Protein AF-A0A6A3HEY3-F1 (afdb_monomer_lite)

Sequence (145 aa):
MLHLWPWVVQDMASLGAKILFPKFCMSRTYFHVSTRQLQLVLLKVALLVGVELHTATDFKAIVPPQLSPVSGISPYTIKVKPKISELEFTAVLGASGTNNALAEPVGIERFVFCQKESLGVVCYCGVGKRRRRRRRCRRRCRFLD

Radius of gyration: 22.93 Å; chains: 1; bounding box: 39×42×77 Å

Structure (mmCIF, N/CA/C/O backbone):
data_AF-A0A6A3HEY3-F1
#
_entry.id   AF-A0A6A3HEY3-F1
#
loop_
_atom_site.group_PDB
_atom_site.id
_atom_site.type_symbol
_atom_site.label_atom_id
_atom_site.label_alt_id
_atom_site.label_comp_id
_atom_site.label_asym_id
_atom_site.label_entity_id
_atom_site.label_seq_id
_atom_site.pdbx_PDB_ins_code
_atom_site.Cartn_x
_atom_site.Cartn_y
_atom_site.Cartn_z
_atom_site.occupancy
_atom_site.B_iso_or_equiv
_atom_site.auth_seq_id
_atom_site.auth_comp_id
_atom_site.auth_asym_id
_atom_site.auth_atom_id
_atom_site.pdbx_PDB_model_num
ATOM 1 N N . MET A 1 1 ? 1.840 2.070 -16.178 1.00 69.50 1 MET A N 1
ATOM 2 C CA . MET A 1 1 ? 3.202 1.500 -16.055 1.00 69.50 1 MET A CA 1
ATOM 3 C C . MET A 1 1 ? 3.907 2.280 -14.968 1.00 69.50 1 MET A C 1
ATOM 5 O O . MET A 1 1 ? 3.803 3.497 -14.998 1.00 69.50 1 MET A O 1
ATOM 9 N N . LEU A 1 2 ? 4.547 1.606 -14.013 1.00 82.88 2 LEU A N 1
ATOM 10 C CA . LEU A 1 2 ? 5.323 2.260 -12.958 1.00 82.88 2 LEU A CA 1
ATOM 11 C C . LEU A 1 2 ? 6.803 2.221 -13.328 1.00 82.88 2 LEU A C 1
ATOM 13 O O . LEU A 1 2 ? 7.293 1.184 -13.777 1.00 82.88 2 LEU A O 1
ATOM 17 N N . HIS A 1 3 ? 7.490 3.348 -13.170 1.00 86.12 3 HIS A N 1
ATOM 18 C CA . HIS A 1 3 ? 8.944 3.412 -13.237 1.00 86.12 3 HIS A CA 1
ATOM 19 C C . HIS A 1 3 ? 9.505 3.140 -11.840 1.00 86.12 3 HIS A C 1
ATOM 21 O O . HIS A 1 3 ? 9.118 3.811 -10.885 1.00 86.12 3 HIS A O 1
ATOM 27 N N . LEU A 1 4 ? 10.362 2.130 -11.717 1.00 85.25 4 LEU A N 1
ATOM 28 C CA . LEU A 1 4 ? 11.003 1.773 -10.457 1.00 85.25 4 LEU A CA 1
ATOM 29 C C . LEU A 1 4 ? 12.391 2.400 -10.383 1.00 85.25 4 LEU A C 1
ATOM 31 O O . LEU A 1 4 ? 13.152 2.366 -11.350 1.00 85.25 4 LEU A O 1
ATOM 35 N N . TRP A 1 5 ? 12.724 2.923 -9.209 1.00 86.94 5 TRP A N 1
ATOM 36 C CA . TRP A 1 5 ? 14.070 3.397 -8.923 1.00 86.94 5 TRP A CA 1
ATOM 37 C C . TRP A 1 5 ? 14.988 2.196 -8.634 1.00 86.94 5 TRP A C 1
ATOM 39 O O . TRP A 1 5 ? 14.498 1.161 -8.169 1.00 86.94 5 TRP A O 1
ATOM 49 N N . PRO A 1 6 ? 16.307 2.302 -8.877 1.00 85.94 6 PRO A N 1
ATOM 50 C CA . PRO A 1 6 ? 17.233 1.175 -8.734 1.00 85.94 6 PRO A CA 1
ATOM 51 C C . PRO A 1 6 ? 17.210 0.492 -7.358 1.00 85.94 6 PRO A C 1
ATOM 53 O O . PRO A 1 6 ? 17.256 -0.734 -7.296 1.00 85.94 6 PRO A O 1
ATOM 56 N N . TRP A 1 7 ? 17.068 1.247 -6.263 1.00 89.06 7 TRP A N 1
ATOM 57 C CA . TRP A 1 7 ? 16.985 0.662 -4.918 1.00 89.06 7 TRP A CA 1
ATOM 58 C C . TRP A 1 7 ? 15.709 -0.159 -4.711 1.00 89.06 7 TRP A C 1
ATOM 60 O O . TRP A 1 7 ? 15.767 -1.242 -4.147 1.00 89.06 7 TRP A O 1
ATOM 70 N N . VAL A 1 8 ? 14.571 0.275 -5.264 1.00 88.88 8 VAL A N 1
ATOM 71 C CA . VAL A 1 8 ? 13.314 -0.489 -5.183 1.00 88.88 8 VAL A CA 1
ATOM 72 C C . VAL A 1 8 ? 13.461 -1.820 -5.917 1.00 88.88 8 VAL A C 1
ATOM 74 O O . VAL A 1 8 ? 12.915 -2.838 -5.504 1.00 88.88 8 VAL A O 1
ATOM 77 N N . VAL A 1 9 ? 14.216 -1.839 -7.017 1.00 86.25 9 VAL A N 1
ATOM 78 C CA . VAL A 1 9 ? 14.508 -3.081 -7.743 1.00 86.25 9 VAL A CA 1
ATOM 79 C C . VAL A 1 9 ? 15.37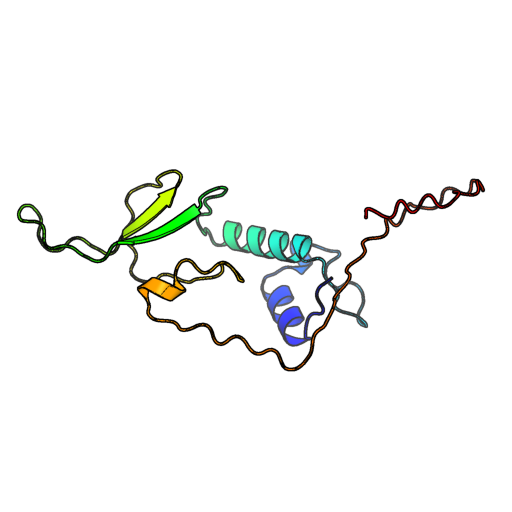0 -4.016 -6.896 1.00 86.25 9 VAL A C 1
ATOM 81 O O . VAL A 1 9 ? 15.122 -5.222 -6.898 1.00 86.25 9 VAL A O 1
ATOM 84 N N . GLN A 1 10 ? 16.345 -3.473 -6.165 1.00 87.00 10 GLN A N 1
ATOM 85 C CA . GLN A 1 10 ? 17.173 -4.237 -5.235 1.00 87.00 10 GLN A CA 1
ATOM 86 C C . GLN A 1 10 ? 16.344 -4.817 -4.078 1.00 87.00 10 GLN A C 1
ATOM 88 O O . GLN A 1 10 ? 16.470 -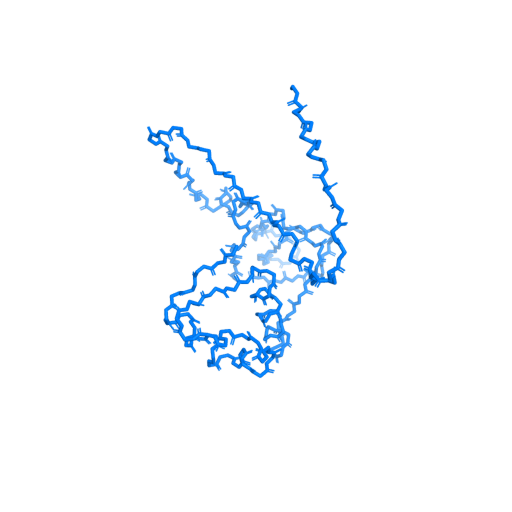6.008 -3.802 1.00 87.00 10 GLN A O 1
ATOM 93 N N . ASP A 1 11 ? 15.437 -4.036 -3.487 1.00 90.56 11 ASP A N 1
ATOM 94 C CA . ASP A 1 11 ? 14.529 -4.497 -2.426 1.00 90.56 11 ASP A CA 1
ATOM 95 C C . ASP A 1 11 ? 13.582 -5.595 -2.925 1.00 90.56 11 ASP A C 1
ATOM 97 O O . ASP A 1 11 ? 13.381 -6.626 -2.290 1.00 90.56 11 ASP A O 1
ATOM 101 N N . MET A 1 12 ? 13.029 -5.440 -4.128 1.00 87.38 12 MET A N 1
ATOM 102 C CA . MET A 1 12 ? 12.191 -6.485 -4.719 1.00 87.38 12 MET A CA 1
ATOM 103 C C . MET A 1 12 ? 12.997 -7.759 -5.007 1.00 87.38 12 MET A C 1
ATOM 105 O O . MET A 1 12 ? 12.476 -8.869 -4.880 1.00 87.38 12 MET A O 1
ATOM 109 N N . ALA A 1 13 ? 14.268 -7.630 -5.395 1.00 85.75 13 ALA A N 1
ATOM 110 C CA . ALA A 1 13 ? 15.141 -8.778 -5.603 1.00 85.75 13 ALA A CA 1
ATOM 111 C C . ALA A 1 13 ? 15.463 -9.505 -4.287 1.00 85.75 13 ALA A C 1
ATOM 113 O O . ALA A 1 13 ? 15.429 -10.737 -4.282 1.00 85.75 13 ALA A O 1
ATOM 114 N N . SER A 1 14 ? 15.711 -8.778 -3.189 1.00 88.19 14 SER A N 1
ATOM 115 C CA . SER A 1 14 ? 15.959 -9.367 -1.863 1.00 88.19 14 SER A CA 1
ATOM 116 C C . SER A 1 14 ? 14.717 -10.060 -1.291 1.00 88.19 14 SER A C 1
ATOM 118 O O . SER A 1 14 ? 14.840 -11.121 -0.688 1.00 88.19 14 SER A O 1
ATOM 120 N N . LEU A 1 15 ? 13.516 -9.553 -1.595 1.00 87.44 15 LEU A N 1
ATOM 121 C CA . LEU A 1 15 ? 12.232 -10.207 -1.299 1.00 87.44 15 LEU A CA 1
ATOM 122 C C . LEU A 1 15 ? 11.934 -11.439 -2.180 1.00 87.44 15 LEU A C 1
ATOM 124 O O . LEU A 1 15 ? 10.874 -12.051 -2.061 1.00 87.44 15 LEU A O 1
ATOM 128 N N . GLY A 1 16 ? 12.828 -11.808 -3.102 1.00 84.19 16 GLY A N 1
ATOM 129 C CA . GLY A 1 16 ? 12.659 -12.990 -3.948 1.00 84.19 16 GLY A CA 1
ATOM 130 C C . GLY A 1 16 ? 11.722 -12.789 -5.145 1.00 84.19 16 GLY A C 1
ATOM 131 O O . GLY A 1 16 ? 11.255 -13.767 -5.736 1.00 84.19 16 GLY A O 1
ATOM 132 N N . ALA A 1 17 ? 11.470 -11.548 -5.583 1.00 83.25 17 ALA A N 1
ATOM 133 C CA . ALA A 1 17 ? 10.591 -11.269 -6.726 1.00 83.25 17 ALA A CA 1
ATOM 134 C C . ALA A 1 17 ? 11.022 -11.985 -8.015 1.00 83.25 17 ALA A C 1
ATOM 136 O O . ALA A 1 17 ? 10.180 -12.363 -8.829 1.00 83.25 17 ALA A O 1
ATOM 137 N N . LYS A 1 18 ? 12.328 -12.218 -8.189 1.00 79.31 18 LYS A N 1
ATOM 138 C CA . LYS A 1 18 ? 12.879 -12.941 -9.343 1.00 79.31 18 LYS A CA 1
ATOM 139 C C . LYS A 1 18 ? 12.470 -14.420 -9.368 1.00 79.31 18 LYS A C 1
ATOM 141 O O . LYS A 1 18 ? 12.340 -14.990 -10.447 1.00 79.31 18 LYS A O 1
ATOM 146 N N . ILE A 1 19 ? 12.229 -15.014 -8.198 1.00 81.62 19 ILE A N 1
ATOM 147 C CA . ILE A 1 19 ? 11.771 -16.402 -8.044 1.00 81.62 19 ILE A CA 1
ATOM 148 C C . ILE A 1 19 ? 10.269 -16.479 -8.338 1.00 81.62 19 ILE A C 1
ATOM 150 O O . ILE A 1 19 ? 9.822 -17.294 -9.140 1.00 81.62 19 ILE A O 1
ATOM 154 N N . LEU A 1 20 ? 9.487 -15.576 -7.741 1.00 79.81 20 LEU A N 1
ATOM 155 C CA . LEU A 1 20 ? 8.028 -15.540 -7.896 1.00 79.81 20 LEU A CA 1
ATOM 156 C C . LEU A 1 20 ? 7.582 -15.071 -9.287 1.00 79.81 20 LEU A C 1
ATOM 158 O O . LEU A 1 20 ? 6.462 -15.373 -9.719 1.00 79.81 20 LEU A O 1
ATOM 162 N N . PHE A 1 21 ? 8.435 -14.305 -9.970 1.00 79.19 21 PHE A N 1
ATOM 163 C CA . PHE A 1 21 ? 8.154 -13.724 -11.272 1.00 79.19 21 PHE A CA 1
ATOM 164 C C . PHE A 1 21 ? 9.436 -13.628 -12.126 1.00 79.19 21 PHE A C 1
ATOM 166 O O . PHE A 1 21 ? 10.095 -12.590 -12.167 1.00 79.19 21 PHE A O 1
ATOM 173 N N . PRO A 1 22 ? 9.770 -14.674 -12.904 1.00 74.25 22 PRO A N 1
ATOM 174 C CA . PRO A 1 22 ? 11.010 -14.724 -13.692 1.00 74.25 22 PRO A CA 1
ATOM 175 C C . PRO A 1 22 ? 11.139 -13.621 -14.753 1.00 74.25 22 PRO A C 1
ATOM 177 O O . PRO A 1 22 ? 12.235 -13.297 -15.199 1.00 74.25 22 PRO A O 1
ATOM 180 N N . LYS A 1 23 ? 10.006 -13.036 -15.168 1.00 74.75 23 LYS A N 1
ATOM 181 C CA . LYS A 1 23 ? 9.942 -11.924 -16.131 1.00 74.75 23 LYS A CA 1
ATOM 182 C C . LYS A 1 23 ? 10.089 -10.544 -15.479 1.00 74.75 23 LYS A C 1
ATOM 184 O O . LYS A 1 23 ? 9.983 -9.533 -16.171 1.00 74.75 23 LYS A O 1
ATOM 189 N N . PHE A 1 24 ? 10.274 -10.487 -14.162 1.00 71.25 24 PHE A N 1
ATOM 190 C CA . PHE A 1 24 ? 10.454 -9.237 -13.437 1.00 71.25 24 PHE A CA 1
ATOM 191 C C . PHE A 1 24 ? 11.798 -8.611 -13.806 1.00 71.25 24 PHE A C 1
ATOM 193 O O . PHE A 1 24 ? 12.838 -9.252 -13.679 1.00 71.25 24 PHE A O 1
ATOM 200 N N . CYS A 1 25 ? 11.763 -7.365 -14.287 1.00 64.75 25 CYS A N 1
ATOM 201 C CA . CYS A 1 25 ? 12.951 -6.569 -14.602 1.00 64.75 25 CYS A CA 1
ATOM 202 C C . CYS A 1 25 ? 13.997 -7.290 -15.485 1.00 64.75 25 CYS A C 1
ATOM 204 O O . CYS A 1 25 ? 15.195 -7.187 -15.242 1.00 64.75 25 CYS A O 1
ATOM 206 N N . MET A 1 26 ? 13.562 -8.015 -16.528 1.00 63.97 26 MET A N 1
ATOM 207 C CA . MET A 1 26 ? 14.482 -8.722 -17.441 1.00 63.97 26 MET A CA 1
ATOM 208 C C . MET A 1 26 ? 15.389 -7.792 -18.265 1.00 63.97 26 MET A C 1
ATOM 210 O O . MET A 1 26 ? 16.437 -8.229 -18.736 1.00 63.97 26 MET A O 1
ATOM 214 N N . SER A 1 27 ? 15.012 -6.525 -18.456 1.00 59.94 27 SER A N 1
ATOM 215 C CA . SER A 1 27 ? 15.805 -5.557 -19.220 1.00 59.94 27 SER A CA 1
ATOM 216 C C . SER A 1 27 ? 16.521 -4.579 -18.288 1.00 59.94 27 SER A C 1
ATOM 218 O O . SER A 1 27 ? 15.882 -3.880 -17.507 1.00 59.94 27 SER A O 1
ATOM 220 N N . ARG A 1 28 ? 17.853 -4.507 -18.420 1.00 57.62 28 ARG A N 1
ATOM 221 C CA . ARG A 1 28 ? 18.770 -3.683 -17.604 1.00 57.62 28 ARG A CA 1
ATOM 222 C C . ARG A 1 28 ? 18.567 -2.166 -17.778 1.00 57.62 28 ARG A C 1
ATOM 224 O O . ARG A 1 28 ? 19.061 -1.395 -16.970 1.00 57.62 28 ARG A O 1
ATOM 231 N N . THR A 1 29 ? 17.862 -1.741 -18.826 1.00 57.66 29 THR A N 1
ATOM 232 C CA . THR A 1 29 ? 17.791 -0.336 -19.265 1.00 57.66 29 THR A CA 1
ATOM 233 C C . THR A 1 29 ? 16.518 0.403 -18.861 1.00 57.66 29 THR A C 1
ATOM 235 O O . THR A 1 29 ? 16.544 1.626 -18.802 1.00 57.66 29 THR A O 1
ATOM 238 N N . TYR A 1 30 ? 15.421 -0.296 -18.548 1.00 58.78 30 TYR A N 1
ATOM 239 C CA . TYR A 1 30 ? 14.168 0.345 -18.138 1.00 58.78 30 TYR A CA 1
ATOM 240 C C . TYR A 1 30 ? 13.409 -0.529 -17.135 1.00 58.78 30 TYR A C 1
ATOM 242 O O . TYR A 1 30 ? 12.777 -1.521 -17.506 1.00 58.78 30 TYR A O 1
ATOM 250 N N . PHE A 1 31 ? 13.445 -0.149 -15.856 1.00 70.31 31 PHE A N 1
ATOM 251 C CA . PHE A 1 31 ? 12.713 -0.834 -14.790 1.00 70.31 31 PHE A CA 1
ATOM 252 C C . PHE A 1 31 ? 11.244 -0.417 -14.800 1.00 70.31 31 PHE A C 1
ATOM 254 O O . PHE A 1 31 ? 10.787 0.392 -13.992 1.00 70.31 31 PHE A O 1
ATOM 261 N N . HIS A 1 32 ? 10.502 -0.945 -15.769 1.00 79.94 32 HIS A N 1
ATOM 262 C CA . HIS A 1 32 ? 9.061 -0.773 -15.824 1.00 79.94 32 HIS A CA 1
ATOM 263 C C . HIS A 1 32 ? 8.343 -2.043 -15.392 1.00 79.94 32 HIS A C 1
ATOM 265 O O . HIS A 1 32 ? 8.596 -3.130 -15.911 1.00 79.94 32 HIS A O 1
ATOM 271 N N . VAL A 1 33 ? 7.388 -1.881 -14.481 1.00 81.88 33 VAL A N 1
ATOM 272 C CA . VAL A 1 33 ? 6.493 -2.953 -14.052 1.00 81.88 33 VAL A CA 1
ATOM 273 C C . VAL A 1 33 ? 5.048 -2.482 -14.154 1.00 81.88 33 VAL A C 1
ATOM 275 O O . VAL A 1 33 ? 4.726 -1.307 -13.936 1.00 81.88 33 VAL A O 1
ATOM 278 N N . SER A 1 34 ? 4.142 -3.390 -14.513 1.00 84.12 34 SER A N 1
ATOM 279 C CA . SER A 1 34 ? 2.719 -3.083 -14.385 1.00 84.12 34 SER A CA 1
ATOM 280 C C . SER A 1 34 ? 2.323 -3.081 -12.907 1.00 84.12 34 SER A C 1
ATOM 282 O O . SER A 1 34 ? 2.761 -3.936 -12.139 1.00 84.12 34 SER A O 1
ATOM 284 N N . THR A 1 35 ? 1.455 -2.153 -12.505 1.00 87.25 35 THR A N 1
ATOM 285 C CA . THR A 1 35 ? 0.977 -2.055 -11.116 1.00 87.25 35 THR A CA 1
ATOM 286 C C . THR A 1 35 ? 0.383 -3.377 -10.631 1.00 87.25 35 THR A C 1
ATOM 288 O O . THR A 1 35 ? 0.682 -3.817 -9.528 1.00 87.25 35 THR A O 1
ATOM 291 N N . ARG A 1 36 ? -0.366 -4.071 -11.498 1.00 88.00 36 ARG A N 1
ATOM 292 C CA . ARG A 1 36 ? -0.943 -5.388 -11.195 1.00 88.00 36 ARG A CA 1
ATOM 293 C C . ARG A 1 36 ? 0.121 -6.449 -10.921 1.00 88.00 36 ARG A C 1
ATOM 295 O O . ARG A 1 36 ? -0.026 -7.228 -9.991 1.00 88.00 36 ARG A O 1
ATOM 302 N N . GLN A 1 37 ? 1.195 -6.494 -11.713 1.00 85.50 37 GLN A N 1
ATOM 303 C CA . GLN A 1 37 ? 2.286 -7.445 -11.471 1.00 85.50 37 GLN A CA 1
ATOM 304 C C . GLN A 1 37 ? 2.977 -7.168 -10.139 1.00 85.50 37 GLN A C 1
ATOM 306 O O . GLN A 1 37 ? 3.224 -8.107 -9.392 1.00 85.50 37 GLN A O 1
ATOM 311 N N . LEU A 1 38 ? 3.248 -5.897 -9.832 1.00 88.50 38 LEU A N 1
ATOM 312 C CA . LEU A 1 38 ? 3.866 -5.519 -8.564 1.00 88.50 38 LEU A CA 1
ATOM 313 C C . LEU A 1 38 ? 2.986 -5.924 -7.372 1.00 88.50 38 LEU A C 1
ATOM 315 O O . LEU A 1 38 ? 3.473 -6.563 -6.445 1.00 88.50 38 LEU A O 1
ATOM 319 N N . GLN A 1 39 ? 1.683 -5.637 -7.446 1.00 91.19 39 GLN A N 1
ATOM 320 C CA . GLN A 1 39 ? 0.707 -6.038 -6.429 1.00 91.19 39 GLN A CA 1
ATOM 321 C C . GLN A 1 39 ? 0.678 -7.556 -6.223 1.00 91.19 39 GLN A C 1
ATOM 323 O O . GLN A 1 39 ? 0.695 -8.013 -5.088 1.00 91.19 39 GLN A O 1
ATOM 328 N N . LEU A 1 40 ? 0.687 -8.348 -7.300 1.00 90.50 40 LEU A N 1
ATOM 329 C CA . LEU A 1 40 ? 0.675 -9.811 -7.202 1.00 90.50 40 LEU A CA 1
ATOM 330 C C . LEU A 1 40 ? 1.960 -10.379 -6.592 1.00 90.50 40 LEU A C 1
ATOM 332 O O . LEU A 1 40 ? 1.899 -11.370 -5.870 1.00 90.50 40 LEU A O 1
ATOM 336 N N . VAL A 1 41 ? 3.118 -9.785 -6.888 1.00 89.62 41 VAL A N 1
ATOM 337 C CA . VAL A 1 41 ? 4.388 -10.216 -6.289 1.00 89.62 41 VAL A CA 1
ATOM 338 C C . VAL A 1 41 ? 4.381 -9.938 -4.790 1.00 89.62 41 VAL A C 1
ATOM 340 O O . VAL A 1 41 ? 4.623 -10.858 -4.016 1.00 89.62 41 VAL A O 1
ATOM 343 N N . LEU A 1 42 ? 4.042 -8.714 -4.381 1.00 91.62 42 LEU A N 1
ATOM 344 C CA . LEU A 1 42 ? 3.977 -8.349 -2.964 1.00 91.62 42 LEU A CA 1
ATOM 345 C C . LEU A 1 42 ? 2.920 -9.161 -2.210 1.00 91.62 42 LEU A C 1
ATOM 347 O O . LEU A 1 42 ? 3.175 -9.595 -1.095 1.00 91.62 42 LEU A O 1
ATOM 351 N N . LEU A 1 43 ? 1.776 -9.441 -2.840 1.00 93.00 43 LEU A N 1
ATOM 352 C CA . LEU A 1 43 ? 0.741 -10.298 -2.265 1.00 93.00 43 LEU A CA 1
ATOM 353 C C . LEU A 1 43 ? 1.257 -11.719 -2.010 1.00 93.00 43 LEU A C 1
ATOM 355 O O . LEU A 1 43 ? 1.045 -12.264 -0.933 1.00 93.00 43 LEU A O 1
ATOM 359 N N . LYS A 1 44 ? 1.963 -12.319 -2.976 1.00 92.50 44 LYS A N 1
ATOM 360 C CA . LYS A 1 44 ? 2.568 -13.645 -2.788 1.00 92.50 44 LYS A CA 1
ATOM 361 C C . LYS A 1 44 ? 3.577 -13.647 -1.642 1.00 92.50 44 LYS A C 1
ATOM 363 O O . LYS A 1 44 ? 3.570 -14.578 -0.850 1.00 92.50 44 LYS A O 1
ATOM 368 N N . VAL A 1 45 ? 4.419 -12.616 -1.551 1.00 92.56 45 VAL A N 1
ATOM 369 C CA . VAL A 1 45 ? 5.385 -12.478 -0.450 1.00 92.56 45 VAL A CA 1
ATOM 370 C C . VAL A 1 45 ? 4.662 -12.336 0.892 1.00 92.56 45 VAL A C 1
ATOM 372 O O . VAL A 1 45 ? 5.003 -13.043 1.831 1.00 92.56 45 VAL A O 1
ATOM 375 N N . ALA A 1 46 ? 3.626 -11.499 0.978 1.00 93.81 46 ALA A N 1
ATOM 376 C CA . ALA A 1 46 ? 2.847 -11.310 2.203 1.00 93.81 46 ALA A CA 1
ATOM 377 C C . ALA A 1 46 ? 2.205 -12.621 2.687 1.00 93.81 46 ALA A C 1
ATOM 379 O O . ALA A 1 46 ? 2.292 -12.954 3.867 1.00 93.81 46 ALA A O 1
ATOM 380 N N . LEU A 1 47 ? 1.643 -13.409 1.765 1.00 93.75 47 LEU A N 1
ATOM 381 C CA . LEU A 1 47 ? 1.075 -14.721 2.084 1.00 93.75 47 LEU A CA 1
ATOM 382 C C . LEU A 1 47 ? 2.138 -15.725 2.556 1.00 93.75 47 LEU A C 1
ATOM 384 O O . LEU A 1 47 ? 1.858 -16.523 3.442 1.00 93.75 47 LEU A O 1
ATOM 388 N N . LEU A 1 48 ? 3.359 -15.676 2.011 1.00 91.56 48 LEU A N 1
ATOM 389 C CA . LEU A 1 48 ? 4.469 -16.528 2.464 1.00 91.56 48 LEU A CA 1
ATOM 390 C C . LEU A 1 48 ? 4.958 -16.166 3.872 1.00 91.56 48 LEU A C 1
ATOM 392 O O . LEU A 1 48 ? 5.382 -17.050 4.608 1.00 91.56 48 LEU A O 1
ATOM 396 N N . VAL A 1 49 ? 4.892 -14.887 4.247 1.00 93.06 49 VAL A N 1
ATOM 397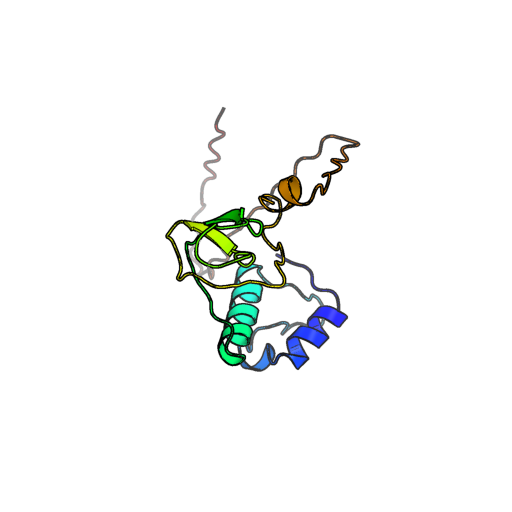 C CA . VAL A 1 49 ? 5.243 -14.407 5.596 1.00 93.06 49 VAL A CA 1
ATOM 398 C C . VAL A 1 49 ? 4.133 -14.713 6.618 1.00 93.06 49 VAL A C 1
ATOM 400 O O . VAL A 1 49 ? 4.372 -14.634 7.818 1.00 93.06 49 VAL A O 1
ATOM 403 N N . GLY A 1 50 ? 2.937 -15.107 6.167 1.00 94.06 50 GLY A N 1
ATOM 404 C CA . GLY A 1 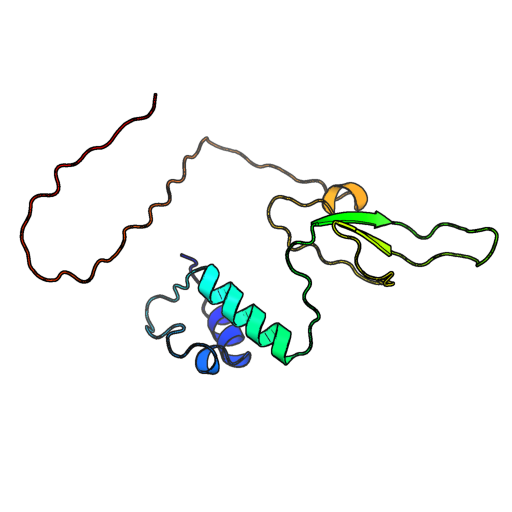50 ? 1.797 -15.403 7.039 1.00 94.06 50 GLY A CA 1
ATOM 405 C C . GLY A 1 50 ? 0.929 -14.185 7.359 1.00 94.06 50 GLY A C 1
ATOM 406 O O . GLY A 1 50 ? 0.246 -14.168 8.377 1.00 94.06 50 GLY A O 1
ATOM 407 N N . VAL A 1 51 ? 0.947 -13.156 6.507 1.00 95.31 51 VAL A N 1
ATOM 408 C CA . VAL A 1 51 ? 0.041 -12.009 6.640 1.00 95.31 51 VAL A CA 1
ATOM 409 C C . VAL A 1 51 ? -1.390 -12.450 6.325 1.00 95.31 51 VAL A C 1
ATOM 411 O O . VAL A 1 51 ? -1.663 -12.951 5.231 1.00 95.31 51 VAL A O 1
ATOM 414 N N . GLU A 1 52 ? -2.312 -12.226 7.263 1.00 92.38 52 GLU A N 1
ATOM 415 C CA . GLU A 1 52 ? -3.740 -12.460 7.052 1.00 92.38 52 GLU A CA 1
ATOM 416 C C . GLU A 1 52 ? -4.321 -11.401 6.108 1.00 92.38 52 GLU A C 1
ATOM 418 O O . GLU A 1 52 ? -4.146 -10.194 6.296 1.00 92.38 52 GLU A O 1
ATOM 423 N N . LEU A 1 53 ? -5.000 -11.860 5.057 1.00 91.44 53 LEU A N 1
ATOM 424 C CA . LEU A 1 53 ? -5.529 -10.995 4.014 1.00 91.44 53 LEU A CA 1
ATOM 425 C C . LEU A 1 53 ? -7.039 -11.173 3.881 1.00 91.44 53 LEU A C 1
ATOM 427 O O . LEU A 1 53 ? -7.521 -12.207 3.420 1.00 91.44 53 LEU A O 1
ATOM 431 N N . HIS A 1 54 ? -7.774 -10.110 4.187 1.00 90.62 54 HIS A N 1
ATOM 432 C CA . HIS A 1 54 ? -9.208 -10.027 3.936 1.00 90.62 54 HIS A CA 1
ATOM 433 C C . HIS A 1 54 ? -9.466 -9.227 2.656 1.00 90.62 54 HIS A C 1
ATOM 435 O O . HIS A 1 54 ? -9.131 -8.047 2.552 1.00 90.62 54 HIS A O 1
ATOM 441 N N . THR A 1 55 ? -10.045 -9.877 1.645 1.00 90.06 55 THR A N 1
ATOM 442 C CA . THR A 1 55 ? -10.456 -9.216 0.397 1.00 90.06 55 THR A CA 1
ATOM 443 C C . THR A 1 55 ? -11.904 -8.754 0.462 1.00 90.06 55 THR A C 1
ATOM 445 O O . THR A 1 55 ? -12.718 -9.379 1.134 1.00 90.06 55 THR A O 1
ATOM 448 N N . ALA A 1 56 ? -12.242 -7.725 -0.321 1.00 88.19 56 ALA A N 1
ATOM 449 C CA . ALA A 1 56 ? -13.603 -7.187 -0.426 1.00 88.19 56 ALA A CA 1
ATOM 450 C C . ALA A 1 56 ? -14.175 -6.662 0.906 1.00 88.19 56 ALA A C 1
ATOM 452 O O . ALA A 1 56 ? -15.388 -6.646 1.106 1.00 88.19 56 ALA A O 1
ATOM 453 N N . THR A 1 57 ? -13.295 -6.215 1.804 1.00 88.31 57 THR A N 1
ATOM 454 C CA . THR A 1 57 ? -13.670 -5.572 3.061 1.00 88.31 57 THR A CA 1
ATOM 455 C C . THR A 1 57 ? -13.315 -4.096 3.032 1.00 88.31 57 THR A C 1
ATOM 457 O O . THR A 1 57 ? -12.161 -3.727 2.817 1.00 88.31 57 THR A O 1
ATOM 460 N N . ASP A 1 58 ? -14.306 -3.255 3.297 1.00 87.25 58 ASP A N 1
ATOM 461 C CA . ASP A 1 58 ? -14.129 -1.816 3.407 1.00 87.25 58 ASP A CA 1
ATOM 462 C C . ASP A 1 58 ? -13.855 -1.419 4.853 1.00 87.25 58 ASP A C 1
ATOM 464 O O . ASP A 1 58 ? -14.682 -1.655 5.741 1.00 87.25 58 ASP A O 1
ATOM 468 N N . PHE A 1 59 ? -12.753 -0.708 5.068 1.00 88.19 59 PHE A N 1
ATOM 469 C CA . PHE A 1 59 ? -12.504 0.008 6.311 1.00 88.19 59 PHE A CA 1
ATOM 470 C C . PHE A 1 59 ? -13.418 1.240 6.411 1.00 88.19 59 PHE A C 1
ATOM 472 O O . PHE A 1 59 ? -13.494 2.035 5.472 1.00 88.19 59 PHE A O 1
ATOM 479 N N . LYS A 1 60 ? -14.127 1.404 7.535 1.00 87.31 60 LYS A N 1
ATOM 480 C CA . LYS A 1 60 ? -15.016 2.554 7.771 1.00 87.31 60 LYS A CA 1
ATOM 481 C C . LYS A 1 60 ? -14.464 3.520 8.810 1.00 87.31 60 LYS A C 1
ATOM 483 O O . LYS A 1 60 ? -14.410 4.708 8.527 1.00 87.31 60 LYS A O 1
ATOM 488 N N . ALA A 1 61 ? -14.089 3.035 9.991 1.00 85.62 61 ALA A N 1
ATOM 489 C CA . ALA A 1 61 ? -13.617 3.895 11.077 1.00 85.62 61 ALA A CA 1
ATOM 490 C C . ALA A 1 61 ? -12.858 3.104 12.148 1.00 85.62 61 ALA A C 1
ATOM 492 O O . ALA A 1 61 ? -13.076 1.902 12.308 1.00 85.62 61 ALA A O 1
ATOM 493 N N . ILE A 1 62 ? -12.022 3.805 12.917 1.00 87.75 62 ILE A N 1
ATOM 494 C CA . ILE A 1 62 ? -11.462 3.302 14.178 1.00 87.75 62 ILE A CA 1
ATOM 495 C C . ILE A 1 62 ? -12.477 3.581 15.292 1.00 87.75 62 ILE A C 1
ATOM 497 O O . ILE A 1 62 ? -13.079 4.653 15.338 1.00 87.75 62 ILE A O 1
ATOM 501 N N . VAL A 1 63 ? -12.686 2.611 16.176 1.00 85.69 63 VAL A N 1
ATOM 502 C CA . VAL A 1 63 ? -13.487 2.746 17.393 1.00 85.69 63 VAL A CA 1
ATOM 503 C C . VAL A 1 63 ? -12.526 2.936 18.562 1.00 85.69 63 VAL A C 1
ATOM 505 O O . VAL A 1 63 ? -11.757 2.016 18.855 1.00 85.69 63 VAL A O 1
ATOM 508 N N . PRO A 1 64 ? -12.531 4.115 19.208 1.00 83.38 64 PRO A N 1
ATOM 509 C CA . PRO A 1 64 ? -11.687 4.353 20.363 1.00 83.38 64 PRO A CA 1
ATOM 510 C C . PRO A 1 64 ? -12.184 3.556 21.575 1.00 83.38 64 PRO A C 1
ATOM 512 O O . PRO A 1 64 ? -13.388 3.284 21.670 1.00 83.38 64 PRO A O 1
ATOM 515 N N . PRO A 1 65 ? -11.278 3.235 22.512 1.00 84.56 65 PRO A N 1
ATOM 516 C CA . PRO A 1 65 ? -11.602 2.543 23.749 1.00 84.56 65 PRO A CA 1
ATOM 517 C C . PRO A 1 65 ? -12.707 3.293 24.503 1.00 84.56 65 PRO A C 1
ATOM 519 O O . PRO A 1 65 ? -12.563 4.471 24.828 1.00 84.56 65 PRO A O 1
ATOM 522 N N . GLN A 1 66 ? -13.829 2.625 24.758 1.00 77.75 66 GLN A N 1
ATOM 523 C CA . GLN A 1 66 ? -14.922 3.148 25.582 1.00 77.75 66 GLN A CA 1
ATOM 524 C C . GLN A 1 66 ? -14.880 2.502 26.966 1.00 77.75 66 GLN A C 1
ATOM 526 O O . GLN A 1 66 ? -14.595 1.304 27.093 1.00 77.75 66 GLN A O 1
ATOM 531 N N . LEU A 1 67 ? -15.196 3.287 27.999 1.00 75.62 67 LEU A N 1
ATOM 532 C CA . LEU A 1 67 ? -15.350 2.782 29.357 1.00 75.62 67 LEU A CA 1
ATOM 533 C C . LEU A 1 67 ? -16.705 2.073 29.460 1.00 75.62 67 LEU A C 1
ATOM 535 O O . LEU A 1 67 ? -17.754 2.713 29.416 1.00 75.62 67 LEU A O 1
ATOM 539 N N . SER A 1 68 ? -16.681 0.746 29.558 1.00 67.50 68 SER A N 1
ATOM 540 C CA . SER A 1 68 ? -17.894 -0.049 29.738 1.00 67.50 68 SER A CA 1
ATOM 541 C C . SER A 1 68 ? -18.095 -0.373 31.225 1.00 67.50 68 SER A C 1
ATOM 543 O O . SER A 1 68 ? -17.127 -0.720 31.906 1.00 67.50 68 SER A O 1
ATOM 545 N N . PRO A 1 69 ? -19.330 -0.299 31.757 1.00 64.62 69 PRO A N 1
ATOM 546 C CA . PRO A 1 69 ? -19.596 -0.557 33.174 1.00 64.62 69 PRO A CA 1
ATOM 547 C C . PRO A 1 69 ? -19.424 -2.033 33.583 1.00 64.62 69 PRO A C 1
ATOM 549 O O . PRO A 1 69 ? -19.460 -2.333 34.770 1.00 64.62 69 PRO A O 1
ATOM 552 N N . VAL A 1 70 ? -19.243 -2.952 32.623 1.00 67.88 70 VAL A N 1
ATOM 553 C CA . VAL A 1 70 ? -19.228 -4.409 32.853 1.00 67.88 70 VAL A CA 1
ATOM 554 C C . VAL A 1 70 ? -17.825 -5.024 32.733 1.00 67.88 70 VAL A C 1
ATOM 556 O O . VAL A 1 70 ? -17.548 -6.004 33.417 1.00 67.88 70 VAL A O 1
ATOM 559 N N . SER A 1 71 ? -16.925 -4.476 31.905 1.00 60.84 71 SER A N 1
ATOM 560 C CA . SER A 1 71 ? -15.641 -5.134 31.591 1.00 60.84 71 SER A CA 1
ATOM 561 C C . SER A 1 71 ? -14.428 -4.198 31.498 1.00 60.84 71 SER A C 1
ATOM 563 O O . SER A 1 71 ? -13.418 -4.558 30.901 1.00 60.84 71 SER A O 1
ATOM 565 N N . GLY A 1 72 ? -14.490 -2.999 32.086 1.00 71.81 72 GLY A N 1
ATOM 566 C CA . GLY A 1 72 ? -13.373 -2.047 32.062 1.00 71.81 72 GLY A CA 1
ATOM 567 C C . GLY A 1 72 ? -13.218 -1.309 30.723 1.00 71.81 72 GLY A C 1
ATOM 568 O O . GLY A 1 72 ? -14.199 -1.089 30.001 1.00 71.81 72 GLY A O 1
ATOM 569 N N . ILE A 1 73 ? -11.989 -0.864 30.425 1.00 75.31 73 ILE A N 1
ATOM 570 C CA . ILE A 1 73 ? -11.640 -0.123 29.201 1.00 75.31 73 ILE A CA 1
ATOM 571 C C . ILE A 1 73 ? -11.578 -1.113 28.033 1.00 75.31 73 ILE A C 1
ATOM 573 O O . ILE A 1 73 ? -10.707 -1.979 28.002 1.00 75.31 73 ILE A O 1
ATOM 577 N N . SER A 1 74 ? -12.496 -0.979 27.074 1.00 77.56 74 SER A N 1
ATOM 578 C CA . SER A 1 74 ? -12.450 -1.764 25.833 1.00 77.56 74 SER A CA 1
ATOM 579 C C . SER A 1 74 ? -11.233 -1.373 24.982 1.00 77.56 74 SER A C 1
ATOM 581 O O . SER A 1 74 ? -10.843 -0.214 25.007 1.00 77.56 74 SER A O 1
ATOM 583 N N . PRO A 1 75 ? -10.616 -2.293 24.233 1.00 82.00 75 PRO A N 1
ATOM 584 C CA . PRO A 1 75 ? -9.457 -2.023 23.377 1.00 82.00 75 PRO A CA 1
ATOM 585 C C . PRO A 1 75 ? -9.844 -1.305 22.070 1.00 82.00 75 PRO A C 1
ATOM 587 O O . PRO A 1 75 ? -11.010 -1.272 21.664 1.00 82.00 75 PRO A O 1
ATOM 590 N N . TYR A 1 76 ? -8.850 -0.756 21.362 1.00 86.56 76 TYR A N 1
ATOM 591 C CA . TYR A 1 76 ? -9.057 -0.173 20.032 1.00 86.56 76 TYR A CA 1
ATOM 592 C C . TYR A 1 76 ? -9.526 -1.238 19.038 1.00 86.56 76 TYR A C 1
ATOM 594 O O . TYR A 1 76 ? -8.857 -2.248 18.816 1.00 86.56 76 TYR A O 1
ATOM 602 N N . THR A 1 77 ? -10.668 -0.972 18.404 1.00 87.12 77 THR A N 1
ATOM 603 C CA . THR A 1 77 ? -11.300 -1.879 17.435 1.00 87.12 77 THR A CA 1
ATOM 604 C C . THR A 1 77 ? -11.534 -1.151 16.113 1.00 87.12 77 THR A C 1
ATOM 606 O O . THR A 1 77 ? -11.629 0.075 16.074 1.00 87.12 77 THR A O 1
ATOM 609 N N . ILE A 1 78 ? -11.665 -1.880 15.005 1.00 88.12 78 ILE A N 1
ATOM 610 C CA . ILE A 1 78 ? -11.980 -1.304 13.689 1.00 88.12 78 ILE A CA 1
ATOM 611 C C . ILE A 1 78 ? -13.404 -1.657 13.245 1.00 88.12 78 ILE A C 1
ATOM 613 O O . ILE A 1 78 ? -13.877 -2.778 13.413 1.00 88.12 78 ILE A O 1
ATOM 617 N N . LYS A 1 79 ? -14.099 -0.697 12.629 1.00 87.38 79 LYS A N 1
ATOM 618 C CA . LYS A 1 79 ? -15.372 -0.924 11.933 1.00 87.38 79 LYS A CA 1
ATOM 619 C C . LYS A 1 79 ? -15.092 -1.234 10.469 1.00 87.38 79 LYS A C 1
ATOM 621 O O . LYS A 1 79 ? -14.661 -0.359 9.717 1.00 87.38 79 LYS A O 1
ATOM 626 N N . VAL A 1 80 ? -15.395 -2.462 10.066 1.00 88.75 80 VAL A N 1
ATOM 627 C CA . VAL A 1 80 ? -15.249 -2.966 8.693 1.00 88.75 80 VAL A CA 1
ATOM 628 C C . VAL A 1 80 ? -16.581 -3.498 8.159 1.00 88.75 80 VAL A C 1
ATOM 630 O O . VAL A 1 80 ? -17.446 -3.918 8.931 1.00 88.75 80 VAL A O 1
ATOM 633 N N . LYS A 1 81 ? -16.770 -3.453 6.836 1.00 86.62 81 LYS A N 1
ATOM 634 C CA . LYS A 1 81 ? -17.915 -4.066 6.141 1.00 86.62 81 LYS A CA 1
ATOM 635 C C . LYS A 1 81 ? -17.414 -5.000 5.030 1.00 86.62 81 LYS A C 1
ATOM 637 O O . LYS A 1 81 ? -16.708 -4.494 4.160 1.00 86.62 81 LYS A O 1
ATOM 642 N N . PRO A 1 82 ? -17.810 -6.287 4.980 1.00 86.81 82 PRO A N 1
ATOM 643 C CA . PRO A 1 82 ? -18.507 -7.072 6.014 1.00 86.81 82 PRO A CA 1
ATOM 644 C C . PRO A 1 82 ? -17.724 -7.147 7.340 1.00 86.81 82 PRO A C 1
ATOM 646 O O . PRO A 1 82 ? -16.524 -6.883 7.364 1.00 86.81 82 PRO A O 1
ATOM 649 N N . LYS A 1 83 ? -18.418 -7.453 8.449 1.00 77.94 83 LYS A N 1
ATOM 650 C CA . LYS A 1 83 ? -17.809 -7.520 9.790 1.00 77.94 83 LYS A CA 1
ATOM 651 C C . LYS A 1 83 ? -16.816 -8.688 9.836 1.00 77.94 83 LYS A C 1
ATOM 653 O O . LYS A 1 83 ? -17.197 -9.824 9.567 1.00 77.94 83 LYS A O 1
ATOM 658 N N . ILE A 1 84 ? -15.564 -8.383 10.159 1.00 81.06 84 ILE A N 1
ATOM 659 C CA . ILE A 1 84 ? -14.518 -9.365 10.469 1.00 81.06 84 ILE A CA 1
ATOM 660 C C . ILE A 1 84 ? -14.596 -9.664 11.979 1.00 81.06 84 ILE A C 1
ATOM 662 O O . ILE A 1 84 ? -15.241 -8.914 12.720 1.00 81.06 84 ILE A O 1
ATOM 666 N N . SER A 1 85 ? -13.999 -10.769 12.427 1.00 76.00 85 SER A N 1
ATOM 667 C CA . SER A 1 85 ? -13.863 -11.120 13.846 1.00 76.00 85 SER A CA 1
ATOM 668 C C . SER A 1 85 ? -13.392 -9.936 14.694 1.00 76.00 85 SER A C 1
ATOM 670 O O . SER A 1 85 ? -12.613 -9.099 14.235 1.00 76.00 85 SER A O 1
ATOM 672 N N . GLU A 1 86 ? -13.885 -9.863 15.931 1.00 71.44 86 GLU A N 1
ATOM 673 C CA . GLU A 1 86 ? -13.491 -8.821 16.879 1.00 71.44 86 GLU A CA 1
ATOM 674 C C . GLU A 1 86 ? -12.016 -9.015 17.235 1.00 71.44 86 GLU A C 1
ATOM 676 O O . GLU A 1 86 ? -11.635 -9.991 17.875 1.00 71.44 86 GLU A O 1
ATOM 681 N N . LEU A 1 87 ? -11.191 -8.112 16.712 1.00 78.00 87 LEU A N 1
ATOM 682 C CA . LEU A 1 87 ? -9.741 -8.108 16.830 1.00 78.00 87 LEU A CA 1
ATOM 683 C C . LEU A 1 87 ? -9.323 -6.794 17.483 1.00 78.00 87 LEU A C 1
ATOM 685 O O . LEU A 1 87 ? -9.846 -5.724 17.152 1.00 78.00 87 LEU A O 1
ATOM 689 N N . GLU A 1 88 ? -8.369 -6.898 18.397 1.00 85.00 88 GLU A N 1
ATOM 690 C CA . GLU A 1 88 ? -7.747 -5.758 19.056 1.00 85.00 88 GLU A CA 1
ATOM 691 C C . GLU A 1 88 ? -6.544 -5.292 18.235 1.00 85.00 88 GLU A C 1
ATOM 693 O O . GLU A 1 88 ? -5.713 -6.102 17.819 1.00 85.00 88 GLU A O 1
ATOM 698 N N . PHE A 1 89 ? -6.433 -3.984 18.004 1.00 85.19 89 PHE A N 1
ATOM 699 C CA . PHE A 1 89 ? -5.347 -3.420 17.203 1.00 85.19 89 PHE A CA 1
ATOM 700 C C . PHE A 1 89 ? -4.601 -2.331 17.969 1.00 85.19 89 PHE A C 1
ATOM 702 O O . PHE A 1 89 ? -5.200 -1.370 18.441 1.00 85.19 89 PHE A O 1
ATOM 709 N N . THR A 1 90 ? -3.273 -2.435 18.038 1.00 88.00 90 THR A N 1
ATOM 710 C CA . THR A 1 90 ? -2.412 -1.400 18.646 1.00 88.00 90 THR A CA 1
ATOM 711 C C . THR A 1 90 ? -1.986 -0.329 17.642 1.00 88.00 90 THR A C 1
ATOM 713 O O . THR A 1 90 ? -1.768 0.821 18.012 1.00 88.00 90 THR A O 1
ATOM 716 N N . ALA A 1 91 ? -1.862 -0.693 16.365 1.00 88.50 91 ALA A N 1
ATOM 717 C CA . ALA A 1 91 ? -1.433 0.203 15.300 1.00 88.50 91 ALA A CA 1
ATOM 718 C C . ALA A 1 91 ? -2.281 -0.015 14.044 1.00 88.50 91 ALA A C 1
ATOM 720 O O . ALA A 1 91 ? -2.59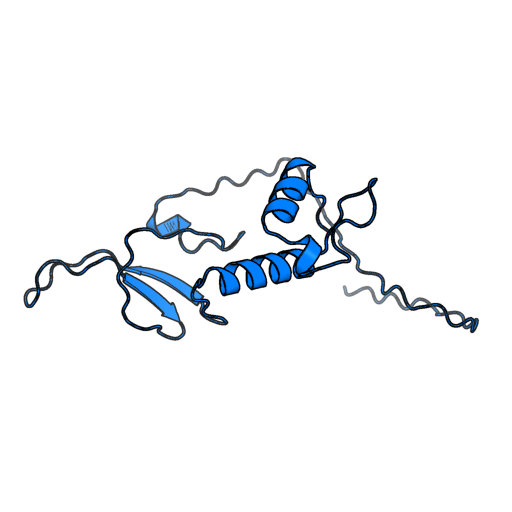0 -1.148 13.679 1.00 88.50 91 ALA A O 1
ATOM 721 N N . VAL A 1 92 ? -2.627 1.082 13.367 1.00 88.75 92 VAL A N 1
ATOM 722 C CA . VAL A 1 92 ? -3.373 1.062 12.105 1.00 88.75 92 VAL A CA 1
ATOM 723 C C . VAL A 1 92 ? -2.592 1.849 11.061 1.00 88.75 92 VAL A C 1
ATOM 725 O O . VAL A 1 92 ? -2.225 3.001 11.284 1.00 88.75 92 VAL A O 1
ATOM 728 N N . LEU A 1 93 ? -2.344 1.226 9.910 1.00 90.19 93 LEU A N 1
ATOM 729 C CA . LEU A 1 93 ? -1.615 1.825 8.795 1.00 90.19 93 LEU A CA 1
ATOM 730 C C . LEU A 1 93 ? -2.562 2.055 7.616 1.00 90.19 93 LEU A C 1
ATOM 732 O O . LEU A 1 93 ? -3.199 1.128 7.117 1.00 90.19 93 LEU A O 1
ATOM 736 N N . GLY A 1 94 ? -2.646 3.302 7.154 1.00 89.00 94 GLY A N 1
ATOM 737 C CA . GLY A 1 94 ? -3.468 3.678 6.008 1.00 89.00 94 GLY A CA 1
ATOM 738 C C . GLY A 1 94 ? -2.708 3.588 4.689 1.00 89.00 94 GLY A C 1
ATOM 739 O O . GLY A 1 94 ? -1.858 4.426 4.412 1.00 89.00 94 GLY A O 1
ATOM 740 N N . ALA A 1 95 ? -3.067 2.622 3.841 1.00 90.56 95 ALA A N 1
ATOM 741 C CA . ALA A 1 95 ? -2.530 2.469 2.482 1.00 90.56 95 ALA A CA 1
ATOM 742 C C . ALA A 1 95 ? -3.629 2.531 1.394 1.00 90.56 95 ALA A C 1
ATOM 744 O O . ALA A 1 95 ? -3.528 1.887 0.352 1.00 90.56 95 ALA A O 1
ATOM 745 N N . SER A 1 96 ? -4.695 3.309 1.632 1.00 87.38 96 SER A N 1
ATOM 746 C CA . SER A 1 96 ? -5.906 3.385 0.784 1.00 87.38 96 SER A CA 1
ATOM 747 C C . SER A 1 96 ? -5.793 4.371 -0.404 1.00 87.38 96 SER A C 1
ATOM 749 O O . SER A 1 96 ? -6.747 4.613 -1.150 1.00 87.38 96 SER A O 1
ATOM 751 N N . GLY A 1 97 ? -4.608 4.947 -0.626 1.00 86.69 97 GLY A N 1
ATOM 752 C CA . GLY A 1 97 ? -4.350 5.871 -1.732 1.00 86.69 97 GLY A CA 1
ATOM 753 C C . GLY A 1 97 ? -4.979 7.249 -1.511 1.00 86.69 97 GLY A C 1
ATOM 754 O O . GLY A 1 97 ? -4.664 7.934 -0.544 1.00 86.69 97 GLY A O 1
ATOM 755 N N . THR A 1 98 ? -5.830 7.702 -2.435 1.00 83.38 98 THR A N 1
ATOM 756 C CA . THR A 1 98 ? -6.514 9.006 -2.323 1.00 83.38 98 THR A CA 1
ATOM 757 C C . THR A 1 98 ? -7.734 8.970 -1.409 1.00 83.38 98 THR A C 1
ATOM 759 O O . THR A 1 98 ? -8.172 10.025 -0.950 1.00 83.38 98 THR A O 1
ATOM 762 N N . ASN A 1 99 ? -8.289 7.780 -1.170 1.00 79.12 99 ASN A N 1
ATOM 763 C CA . ASN A 1 99 ? -9.518 7.571 -0.412 1.00 79.12 99 ASN A CA 1
ATOM 764 C C . ASN A 1 99 ? -9.163 7.194 1.029 1.00 79.12 99 ASN A C 1
ATOM 766 O O . ASN A 1 99 ? -9.190 6.020 1.398 1.00 79.12 99 ASN A O 1
ATOM 770 N N . ASN A 1 100 ? -8.800 8.188 1.837 1.00 79.94 100 ASN A N 1
ATOM 771 C CA . ASN A 1 100 ? -8.286 7.971 3.189 1.00 79.94 100 ASN A CA 1
ATOM 772 C C . ASN A 1 100 ? -9.371 8.182 4.247 1.00 79.94 100 ASN A C 1
ATOM 774 O O . ASN A 1 100 ? -9.490 9.263 4.811 1.00 79.94 100 ASN A O 1
ATOM 778 N N . ALA A 1 101 ? -10.110 7.119 4.573 1.00 80.38 101 ALA A N 1
ATOM 779 C CA . ALA A 1 101 ? -11.070 7.114 5.687 1.00 80.38 101 ALA A CA 1
ATOM 780 C C . ALA A 1 101 ? -10.405 7.280 7.073 1.00 80.38 101 ALA A C 1
ATOM 782 O O . ALA A 1 101 ? -11.079 7.539 8.062 1.00 80.38 101 ALA A O 1
ATOM 783 N N . LEU A 1 102 ? -9.079 7.128 7.144 1.00 85.56 102 LEU A N 1
ATOM 784 C CA . LEU A 1 102 ? -8.286 7.288 8.364 1.00 85.56 102 LEU A CA 1
ATOM 785 C C . LEU A 1 102 ? -7.823 8.724 8.627 1.00 85.56 102 LEU A C 1
ATOM 787 O O . LEU A 1 102 ? -7.425 9.019 9.746 1.00 85.56 102 LEU A O 1
ATOM 791 N N . ALA A 1 103 ? -7.838 9.605 7.622 1.00 83.44 103 ALA A N 1
ATOM 792 C CA . ALA A 1 103 ? -7.252 10.937 7.762 1.00 83.44 103 ALA A CA 1
ATOM 793 C C . ALA A 1 103 ? -8.063 11.825 8.717 1.00 83.44 103 ALA A C 1
ATOM 795 O O . ALA A 1 103 ? -7.495 12.419 9.628 1.00 83.44 103 ALA A O 1
ATOM 796 N N . GLU A 1 104 ? -9.388 11.849 8.554 1.00 78.75 104 GLU A N 1
ATOM 797 C CA . GLU A 1 104 ? -10.291 12.643 9.394 1.00 78.75 104 GLU A CA 1
ATOM 798 C C . GLU A 1 104 ? -10.216 12.298 10.894 1.00 78.75 104 GLU A C 1
ATOM 800 O O . GLU A 1 104 ? -9.954 13.201 11.685 1.00 78.75 104 GLU A O 1
ATOM 805 N N . PRO A 1 105 ? -10.369 11.024 11.322 1.00 80.00 105 PRO A N 1
ATOM 806 C CA . PRO A 1 105 ? -10.361 10.685 12.748 1.00 80.00 105 PRO A CA 1
ATOM 807 C C . PRO A 1 105 ? -9.004 10.906 13.433 1.00 80.00 105 PRO A C 1
ATOM 809 O O . PRO A 1 105 ? -8.952 10.962 14.657 1.00 80.00 105 PRO A O 1
ATOM 812 N N . VAL A 1 106 ? -7.913 11.017 12.668 1.00 83.31 106 VAL A N 1
ATOM 813 C CA . VAL A 1 106 ? -6.554 11.264 13.185 1.00 83.31 106 VAL A CA 1
ATOM 814 C C . VAL A 1 106 ? -6.171 12.752 13.081 1.00 83.31 106 VAL A C 1
ATOM 816 O O . VAL A 1 106 ? -5.113 13.150 13.557 1.00 83.31 106 VAL A O 1
ATOM 819 N N . GLY A 1 107 ? -7.022 13.596 12.485 1.00 84.44 107 GLY A N 1
ATOM 820 C CA . GLY A 1 107 ? -6.729 15.018 12.285 1.00 84.44 107 GLY A CA 1
ATOM 821 C C . GLY A 1 107 ? -5.639 15.278 11.239 1.00 84.44 107 GLY A C 1
ATOM 822 O O . GLY A 1 107 ? -4.935 16.281 11.311 1.00 84.44 107 GLY A O 1
ATOM 823 N N . ILE A 1 108 ? -5.462 14.372 10.271 1.00 87.38 108 ILE A N 1
ATOM 824 C CA . ILE A 1 108 ? -4.508 14.556 9.173 1.00 87.38 108 ILE A CA 1
ATOM 825 C C . ILE A 1 108 ? -5.167 15.421 8.102 1.00 87.38 108 ILE A C 1
ATOM 827 O O . ILE A 1 108 ? -5.990 14.948 7.314 1.00 87.38 108 ILE A O 1
ATOM 831 N N . GLU A 1 109 ? -4.773 16.689 8.044 1.00 85.81 109 GLU A N 1
ATOM 832 C CA . GLU A 1 109 ? -5.245 17.601 7.010 1.00 85.81 109 GLU A CA 1
ATOM 833 C C . GLU A 1 109 ? -4.612 17.286 5.652 1.00 85.81 109 GLU A C 1
ATOM 835 O O . GLU A 1 109 ? -3.396 17.137 5.498 1.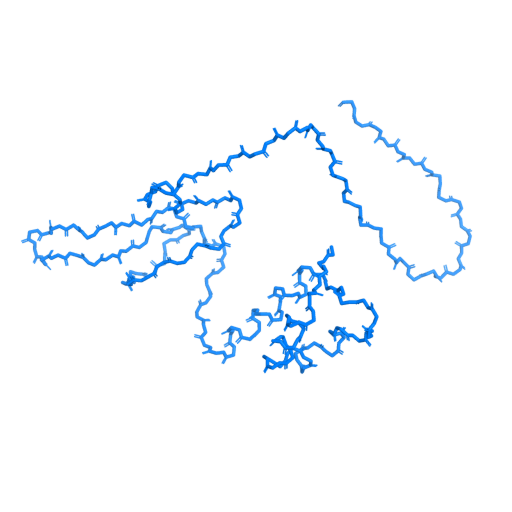00 85.81 109 GLU A O 1
ATOM 840 N N . ARG A 1 110 ? -5.456 17.204 4.621 1.00 84.56 110 ARG A N 1
ATOM 841 C CA . ARG A 1 110 ? -5.001 17.052 3.241 1.00 84.56 110 ARG A CA 1
ATOM 842 C C . ARG A 1 110 ? -4.814 18.428 2.619 1.00 84.56 110 ARG A C 1
ATOM 844 O O . ARG A 1 110 ? -5.791 19.085 2.271 1.00 84.56 110 ARG A O 1
ATOM 851 N N . PHE A 1 111 ? -3.567 18.809 2.368 1.00 87.44 111 PHE A N 1
ATOM 852 C CA . PHE A 1 111 ? -3.291 19.963 1.522 1.00 87.44 111 PHE A CA 1
ATOM 853 C C . PHE A 1 111 ? -3.469 19.575 0.045 1.00 87.44 111 PHE A C 1
ATOM 855 O O . PHE A 1 111 ? -2.935 18.567 -0.427 1.00 87.44 111 PHE A O 1
ATOM 862 N N . VAL A 1 112 ? -4.252 20.357 -0.697 1.00 86.12 112 VAL A N 1
ATOM 863 C CA . VAL A 1 112 ? -4.397 20.203 -2.148 1.00 86.12 112 VAL A CA 1
ATOM 864 C C . VAL A 1 112 ? -3.671 21.359 -2.811 1.00 86.12 112 VAL A C 1
ATOM 866 O O . VAL A 1 112 ? -4.004 22.520 -2.600 1.00 86.12 112 VAL A O 1
ATOM 869 N N . PHE A 1 113 ? -2.669 21.028 -3.617 1.00 89.62 113 PHE A N 1
ATOM 870 C CA . PHE A 1 113 ? -1.895 22.000 -4.369 1.00 89.62 113 PHE A CA 1
ATOM 871 C C . PHE A 1 113 ? -2.259 21.923 -5.849 1.00 89.62 113 PHE A C 1
ATOM 873 O O . PHE A 1 113 ? -2.104 20.874 -6.476 1.00 89.62 113 PHE A O 1
ATOM 880 N N . CYS A 1 114 ? -2.732 23.034 -6.409 1.00 87.38 114 CYS A N 1
ATOM 881 C CA . CYS A 1 114 ? -3.026 23.165 -7.831 1.00 87.38 114 CYS A CA 1
ATOM 882 C C . CYS A 1 114 ? -2.510 24.523 -8.319 1.00 87.38 114 CYS A C 1
ATOM 884 O O . CYS A 1 114 ? -3.049 25.556 -7.939 1.00 87.38 114 CYS A O 1
ATOM 886 N N . GLN A 1 115 ? -1.445 24.529 -9.128 1.00 89.50 115 GLN A N 1
ATOM 887 C CA . GLN A 1 115 ? -0.933 25.764 -9.743 1.00 89.50 115 GLN A CA 1
ATOM 888 C C . GLN A 1 115 ? -1.586 26.061 -11.092 1.00 89.50 115 GLN A C 1
ATOM 890 O O . GLN A 1 115 ? -1.839 27.217 -11.417 1.00 89.50 115 GLN A O 1
ATOM 895 N N . LYS A 1 116 ? -1.787 25.023 -11.907 1.00 91.12 116 LYS A N 1
ATOM 896 C CA . LYS A 1 116 ? -2.329 25.109 -13.264 1.00 91.12 116 LYS A CA 1
ATOM 897 C C . LYS A 1 116 ? -3.163 23.872 -13.548 1.00 91.12 116 LYS A C 1
ATOM 899 O O . LYS A 1 116 ? -2.844 22.782 -13.071 1.00 91.12 116 LYS A O 1
ATOM 904 N N . GLU A 1 117 ? -4.191 24.047 -14.365 1.00 90.62 117 GLU A N 1
ATOM 905 C CA . GLU A 1 117 ? -4.979 22.936 -14.881 1.00 90.62 117 GLU A CA 1
ATOM 906 C C . GLU A 1 117 ? -4.091 21.999 -15.703 1.00 90.62 117 GLU A C 1
ATOM 908 O O . GLU A 1 117 ? -3.249 22.429 -16.495 1.00 90.62 117 GLU A O 1
ATOM 913 N N . SER A 1 118 ? -4.258 20.696 -15.494 1.00 90.88 118 SER A N 1
ATOM 914 C CA . SER A 1 118 ? -3.526 19.677 -16.236 1.00 90.88 118 SER A CA 1
ATOM 915 C C . SER A 1 118 ? -4.429 18.483 -16.511 1.00 90.88 118 SER A C 1
ATOM 917 O O . SER A 1 118 ? -5.223 18.077 -15.663 1.00 90.88 118 SER A O 1
ATOM 919 N N . LEU A 1 119 ? -4.307 17.922 -17.716 1.00 92.00 119 LEU A N 1
ATOM 920 C CA . LEU A 1 119 ? -5.065 16.753 -18.145 1.00 92.00 119 LEU A CA 1
ATOM 921 C C . LEU A 1 119 ? -4.097 15.619 -18.484 1.00 92.00 119 LEU A C 1
ATOM 923 O O . LEU A 1 119 ? -3.329 15.700 -19.442 1.00 92.00 119 LEU A O 1
ATOM 927 N N . GLY A 1 120 ? -4.142 14.550 -17.692 1.00 88.81 120 GLY A N 1
ATOM 928 C CA . GLY A 1 120 ? -3.392 13.325 -17.947 1.00 88.81 120 GLY A CA 1
ATOM 929 C C . GLY A 1 120 ? -4.258 12.290 -18.659 1.00 88.81 120 GLY A C 1
ATOM 930 O O . GLY A 1 120 ? -5.299 11.896 -18.140 1.00 88.81 120 GLY A O 1
ATOM 931 N N . VAL A 1 121 ? -3.813 11.800 -19.818 1.00 92.19 121 VAL A N 1
ATOM 932 C CA . VAL A 1 121 ? -4.486 10.716 -20.552 1.00 92.19 121 VAL A CA 1
ATOM 933 C C . VAL A 1 121 ? -3.609 9.468 -20.534 1.00 92.19 121 VAL A C 1
ATOM 935 O O . VAL A 1 121 ? -2.453 9.501 -20.955 1.00 92.19 121 VAL A O 1
ATOM 938 N N . VAL A 1 122 ? -4.162 8.345 -20.066 1.00 87.62 122 VAL A N 1
ATOM 939 C CA . VAL A 1 122 ? -3.473 7.046 -20.041 1.00 87.62 122 VAL A CA 1
ATOM 940 C C . VAL A 1 122 ? -4.175 6.077 -20.988 1.00 87.62 122 VAL A C 1
ATOM 942 O O . VAL A 1 122 ? -5.320 5.695 -20.763 1.00 87.62 122 VAL A O 1
ATOM 945 N N . CYS A 1 123 ? -3.463 5.634 -22.025 1.00 86.69 123 CYS A N 1
ATOM 946 C CA . CYS A 1 123 ? -3.973 4.695 -23.026 1.00 86.69 123 CYS A CA 1
ATOM 947 C C . CYS A 1 123 ? -3.261 3.342 -22.930 1.00 86.69 123 CYS A C 1
ATOM 949 O O . CYS A 1 123 ? -2.033 3.274 -22.876 1.00 86.69 123 CYS A O 1
ATOM 951 N N . TYR A 1 124 ? -4.029 2.253 -22.992 1.00 81.56 124 TYR A N 1
ATOM 952 C CA . TYR A 1 124 ? -3.500 0.894 -23.093 1.00 81.56 124 TYR A CA 1
ATOM 953 C C . TYR A 1 124 ? -3.810 0.326 -24.477 1.00 81.56 124 TYR A C 1
ATOM 955 O O . TYR A 1 124 ? -4.943 -0.047 -24.772 1.00 81.56 124 TYR A O 1
ATOM 963 N N . CYS A 1 125 ? -2.798 0.241 -25.336 1.00 83.50 125 CYS A N 1
ATOM 964 C CA . CYS A 1 125 ? -2.942 -0.387 -26.645 1.00 83.50 125 CYS A CA 1
ATOM 965 C C . CYS A 1 125 ? -2.641 -1.884 -26.536 1.00 83.50 125 CYS A C 1
ATOM 967 O O . CYS A 1 125 ? -1.537 -2.278 -26.156 1.00 83.50 125 CYS A O 1
ATOM 969 N N . GLY A 1 126 ? -3.610 -2.726 -26.898 1.00 78.88 126 GLY A N 1
ATOM 970 C CA . GLY A 1 126 ? -3.405 -4.168 -26.968 1.00 78.88 126 GLY A CA 1
ATOM 971 C C . GLY A 1 126 ? -2.331 -4.510 -27.999 1.00 78.88 126 GLY A C 1
ATOM 972 O O . GLY A 1 126 ? -2.539 -4.340 -29.201 1.00 78.88 126 GLY A O 1
ATOM 973 N N . VAL A 1 127 ? -1.185 -5.019 -27.545 1.00 65.69 127 VAL A N 1
ATOM 974 C CA . VAL A 1 127 ? -0.153 -5.568 -28.433 1.00 65.69 127 VAL A CA 1
ATOM 975 C C . VAL A 1 127 ? -0.624 -6.943 -28.901 1.00 65.69 127 VAL A C 1
ATOM 977 O O . VAL A 1 127 ? -0.229 -7.985 -28.383 1.00 65.69 127 VAL A O 1
ATOM 980 N N . GLY A 1 128 ? -1.531 -6.953 -29.875 1.00 56.94 128 GLY A N 1
ATOM 981 C CA . GLY A 1 128 ? -1.882 -8.171 -30.587 1.00 56.94 128 GLY A CA 1
ATOM 982 C C . GLY A 1 128 ? -0.640 -8.689 -31.302 1.00 56.94 128 GLY A C 1
ATOM 983 O O . GLY A 1 128 ? -0.045 -7.968 -32.107 1.00 56.94 128 GLY A O 1
ATOM 984 N N . LYS A 1 129 ? -0.237 -9.939 -31.034 1.00 51.47 129 LYS A N 1
ATOM 985 C CA . LYS A 1 129 ? 0.728 -10.644 -31.886 1.00 51.47 129 LYS A CA 1
ATOM 986 C C . LYS A 1 129 ? 0.201 -10.557 -33.318 1.00 51.47 129 LYS A C 1
ATOM 988 O O . LYS A 1 129 ? -0.791 -11.203 -33.652 1.00 51.47 129 LYS A O 1
ATOM 993 N N . ARG A 1 130 ? 0.828 -9.728 -34.158 1.00 44.56 130 ARG A N 1
ATOM 994 C CA . ARG A 1 130 ? 0.526 -9.630 -35.589 1.00 44.56 130 ARG A CA 1
ATOM 995 C C . ARG A 1 130 ? 0.744 -11.009 -36.222 1.00 44.56 130 ARG A C 1
ATOM 997 O O . ARG A 1 130 ? 1.824 -11.298 -36.724 1.00 44.56 130 ARG A O 1
ATOM 1004 N N . ARG A 1 131 ? -0.296 -11.845 -36.290 1.00 43.75 131 ARG A N 1
ATOM 1005 C CA . ARG A 1 131 ? -0.464 -12.715 -37.455 1.00 43.75 131 ARG A CA 1
ATOM 1006 C C . ARG A 1 131 ? -0.731 -11.768 -38.618 1.00 43.75 131 ARG A C 1
ATOM 1008 O O . ARG A 1 131 ? -1.724 -11.045 -38.619 1.00 43.75 131 ARG A O 1
ATOM 1015 N N . ARG A 1 132 ? 0.211 -11.707 -39.562 1.00 43.69 132 ARG A N 1
ATOM 1016 C CA . ARG A 1 132 ? 0.092 -10.973 -40.827 1.00 43.69 132 ARG A CA 1
ATOM 1017 C C . ARG A 1 132 ? -1.234 -11.332 -41.514 1.00 43.69 132 ARG A C 1
ATOM 1019 O O . ARG A 1 132 ? -1.294 -12.287 -42.273 1.00 43.69 132 ARG A O 1
ATOM 1026 N N . ARG A 1 133 ? -2.282 -10.538 -41.311 1.00 39.97 133 ARG A N 1
ATOM 1027 C CA . ARG A 1 133 ? -3.327 -10.323 -42.314 1.00 39.97 133 ARG A CA 1
ATOM 1028 C C . ARG A 1 133 ? -3.662 -8.841 -42.330 1.00 39.97 133 ARG A C 1
ATOM 1030 O O . ARG A 1 133 ? -4.275 -8.306 -41.414 1.00 39.97 133 ARG A O 1
ATOM 1037 N N . ARG A 1 134 ? -3.193 -8.181 -43.392 1.00 46.59 134 ARG A N 1
ATOM 1038 C CA . ARG A 1 134 ? -3.627 -6.851 -43.819 1.00 46.59 134 ARG A CA 1
ATOM 1039 C C . ARG A 1 134 ? -5.156 -6.827 -43.842 1.00 46.59 134 ARG A C 1
ATOM 1041 O O . ARG A 1 134 ? -5.736 -7.398 -44.755 1.00 46.59 134 ARG A O 1
ATOM 1048 N N . ARG A 1 135 ? -5.803 -6.139 -42.905 1.00 39.56 135 ARG A N 1
ATOM 1049 C CA . ARG A 1 135 ? -7.096 -5.493 -43.157 1.00 39.56 135 ARG A CA 1
ATOM 1050 C C . ARG A 1 135 ? -7.097 -4.144 -42.450 1.00 39.56 135 ARG A C 1
ATOM 1052 O O . ARG A 1 135 ? -6.854 -4.060 -41.250 1.00 39.56 135 ARG A O 1
ATOM 1059 N N . ARG A 1 136 ? -7.283 -3.092 -43.253 1.00 46.34 136 ARG A N 1
ATOM 1060 C CA . ARG A 1 136 ? -7.496 -1.703 -42.836 1.00 46.34 136 ARG A CA 1
ATOM 1061 C C . ARG A 1 136 ? -8.541 -1.684 -41.720 1.00 46.34 136 ARG A C 1
ATOM 1063 O O . ARG A 1 136 ? -9.712 -1.929 -41.987 1.00 46.34 136 ARG A O 1
ATOM 1070 N N . CYS A 1 137 ? -8.129 -1.381 -40.494 1.00 38.88 137 CYS A N 1
ATOM 1071 C CA . CYS A 1 137 ? -9.073 -1.061 -39.435 1.00 38.88 137 CYS A CA 1
ATOM 1072 C C . CYS A 1 137 ? -9.427 0.423 -39.591 1.00 38.88 137 CYS A C 1
ATOM 1074 O O . CYS A 1 137 ? -8.619 1.299 -39.277 1.00 38.88 137 CYS A O 1
ATOM 1076 N N . ARG A 1 138 ? -10.592 0.698 -40.193 1.00 39.94 138 ARG A N 1
ATOM 1077 C CA . ARG A 1 138 ? -11.189 2.038 -40.229 1.00 39.94 138 ARG A CA 1
ATOM 1078 C C . ARG A 1 138 ? -11.365 2.509 -38.786 1.00 39.94 138 ARG A C 1
ATOM 1080 O O . ARG A 1 138 ? -12.032 1.850 -37.994 1.00 39.94 138 ARG A O 1
ATOM 1087 N N . ARG A 1 139 ? -10.757 3.652 -38.470 1.00 40.94 139 ARG A N 1
ATOM 1088 C CA . ARG A 1 139 ? -10.989 4.403 -37.237 1.00 40.94 139 ARG A CA 1
ATOM 1089 C C . ARG A 1 139 ? -12.490 4.678 -37.109 1.00 40.94 139 ARG A C 1
ATOM 1091 O O . ARG A 1 139 ? -13.074 5.294 -37.993 1.00 40.94 139 ARG A O 1
ATOM 1098 N N . ARG A 1 140 ? -13.095 4.244 -36.007 1.00 35.41 140 ARG A N 1
ATOM 1099 C CA . ARG A 1 140 ? -14.324 4.838 -35.477 1.00 35.41 140 ARG A CA 1
ATOM 1100 C C . ARG A 1 140 ? -13.959 5.400 -34.108 1.00 35.41 140 ARG A C 1
ATOM 1102 O O . ARG A 1 140 ? -14.092 4.721 -33.098 1.00 35.41 140 ARG A O 1
ATOM 1109 N N . CYS A 1 141 ? -13.416 6.614 -34.102 1.00 34.66 141 CYS A N 1
ATOM 1110 C CA . CYS A 1 141 ? -13.490 7.453 -32.914 1.00 34.66 141 CYS A CA 1
ATOM 1111 C C . CYS A 1 141 ? -14.953 7.885 -32.818 1.00 34.66 141 CYS A C 1
ATOM 1113 O O . CYS A 1 141 ? -15.429 8.594 -33.701 1.00 34.66 141 CYS A O 1
ATOM 1115 N N . ARG A 1 142 ? -15.682 7.404 -31.810 1.00 33.94 142 ARG A N 1
ATOM 1116 C CA . ARG A 1 142 ? -16.854 8.136 -31.335 1.00 33.94 142 ARG A CA 1
ATOM 1117 C C . ARG A 1 142 ? -16.329 9.096 -30.276 1.00 33.94 142 ARG A C 1
ATOM 1119 O O . ARG A 1 142 ? -15.813 8.640 -29.260 1.00 33.94 142 ARG A O 1
ATOM 1126 N N . PHE A 1 143 ? -16.379 10.386 -30.585 1.00 33.31 143 PHE A N 1
ATOM 1127 C CA . PHE A 1 143 ? -16.477 11.418 -29.563 1.00 33.31 143 PHE A CA 1
ATOM 1128 C C . PHE A 1 143 ? -17.821 11.199 -28.855 1.00 33.31 143 PHE A C 1
ATOM 1130 O O . PHE A 1 143 ? -18.821 10.930 -29.522 1.00 33.31 143 PHE A O 1
ATOM 1137 N N . LEU A 1 144 ? -17.802 11.185 -27.527 1.00 38.06 144 LEU A N 1
ATOM 1138 C CA . LEU A 1 144 ? -18.990 11.395 -26.712 1.00 38.06 144 LEU A CA 1
ATOM 1139 C C . LEU A 1 144 ? -18.963 12.883 -26.368 1.00 38.06 144 LEU A C 1
ATOM 1141 O O . LEU A 1 144 ? -17.945 13.344 -25.844 1.00 38.06 144 LEU A O 1
ATOM 1145 N N . ASP A 1 145 ? -20.016 13.581 -26.785 1.00 35.81 145 ASP A N 1
ATOM 1146 C CA . ASP A 1 145 ? -20.360 14.935 -26.342 1.00 35.81 145 ASP A CA 1
ATOM 1147 C C . ASP A 1 145 ? -20.593 14.975 -24.823 1.00 35.81 145 ASP A C 1
ATOM 1149 O O . ASP A 1 145 ? -21.065 13.948 -24.270 1.00 35.81 145 ASP A O 1
#

Secondary structure (DSSP, 8-state):
-EEPPHHHHHHHHHTTHHHH-TTTT--TT--EE-HHHHHHHHHHHHHHHT-----S-EEEEEEPPPEETTTEEPPPEEEEESPP-----S------TT--TTHHHHT-------SS-----------------------------

Organism: NCBI:txid53985

Foldseek 3Di:
DDFDDPVVVVVLVVLVLCVVPVPQCPDPPTRDDDPVSVVVSVVVSCVVVPNDDDPPKDWQDKDAFDQDPPPGTDAIFTDIPPDDPTDHDPDDDDPPPPPGNPCVVVVNDDDDDDDDDDDDDDDDDDPPPDPDDDDDDDDDDDDDD

InterPro domains:
  IPR036188 FAD/NAD(P)-binding domain superfamily [G3DSA:3.50.50.60] (1-135)

pLDDT: mean 78.22, std 16.1, range [33.31, 95.31]